Protein AF-A0A0Q9M517-F1 (afdb_monomer_lite)

Sequence (59 aa):
MNAFRSALANEVSQARASLLRARERHDEAAMTDAVERLHDLDEISARVRDGLTLVTAPD

pLDDT: mean 85.74, std 16.02, range [39.94, 97.62]

Secondary structure (DSSP, 8-state):
-HHHHHHHHHHHHHHHHHHHHHHHTT-HHHHHHHHHHHHHHHHHHHHHHTT--------

Radius of gyration: 13.49 Å; chains: 1; bounding box: 37×18×33 Å

Foldseek 3Di:
DPVVVVVLVVQLVVLVVQLVVCVVVVPVVSNVVSVVSNVVSVVVVVCVVVVVPPPPDDD

Structure (mmCIF, N/CA/C/O backbone):
data_AF-A0A0Q9M517-F1
#
_entry.id   AF-A0A0Q9M517-F1
#
loop_
_atom_site.group_PDB
_atom_site.id
_atom_site.type_symbol
_atom_site.label_atom_id
_atom_site.label_alt_id
_atom_site.label_comp_id
_atom_site.label_asym_id
_atom_site.label_entity_id
_atom_site.label_seq_id
_atom_site.pdbx_PDB_ins_code
_atom_site.Cartn_x
_atom_site.Cartn_y
_atom_site.Cartn_z
_atom_site.occupancy
_atom_site.B_iso_or_equiv
_atom_site.auth_seq_id
_atom_site.auth_comp_id
_atom_site.auth_asym_id
_atom_site.auth_atom_id
_atom_si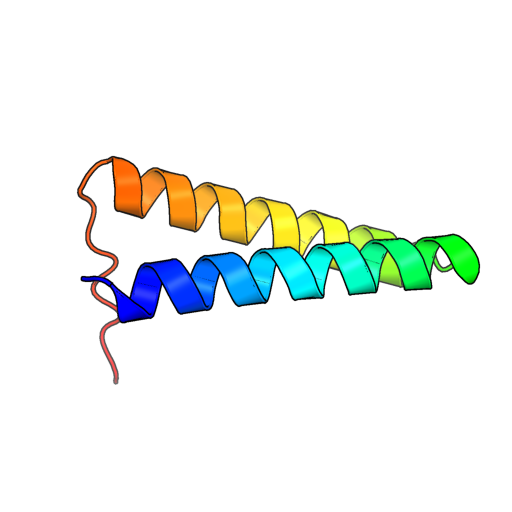te.pdbx_PDB_model_num
ATOM 1 N N . MET A 1 1 ? -7.486 -4.907 19.846 1.00 57.69 1 MET A N 1
ATOM 2 C CA . MET A 1 1 ? -6.841 -3.819 19.070 1.00 57.69 1 MET A CA 1
ATOM 3 C C . MET A 1 1 ? -5.448 -4.163 18.515 1.00 57.69 1 MET A C 1
ATOM 5 O O . MET A 1 1 ? -5.042 -3.536 17.547 1.00 57.69 1 MET A O 1
ATOM 9 N N . ASN A 1 2 ? -4.715 -5.147 19.064 1.00 67.56 2 ASN A N 1
ATOM 10 C CA . ASN A 1 2 ? -3.329 -5.437 18.642 1.00 67.56 2 ASN A CA 1
ATOM 11 C C . ASN A 1 2 ? -3.200 -6.266 17.342 1.00 67.56 2 ASN A C 1
ATOM 13 O O . ASN A 1 2 ? -2.303 -6.020 16.543 1.00 67.56 2 ASN A O 1
ATOM 17 N N . ALA A 1 3 ? -4.120 -7.205 17.088 1.00 82.62 3 ALA A N 1
ATOM 18 C CA . ALA A 1 3 ? -4.050 -8.093 15.920 1.00 82.62 3 ALA A CA 1
ATOM 19 C C . ALA A 1 3 ? -4.222 -7.357 14.579 1.00 82.62 3 ALA A C 1
ATOM 21 O O . ALA A 1 3 ? -3.464 -7.603 13.649 1.00 82.62 3 ALA A O 1
ATOM 22 N N . PHE A 1 4 ? -5.156 -6.401 14.501 1.00 84.31 4 PHE A N 1
ATOM 23 C CA . PHE A 1 4 ? -5.394 -5.613 13.286 1.00 84.31 4 PHE A CA 1
ATOM 24 C C . PHE A 1 4 ? -4.168 -4.777 12.888 1.00 84.31 4 PHE A C 1
ATOM 26 O O . PHE A 1 4 ? -3.733 -4.810 11.744 1.00 84.31 4 PHE A O 1
ATOM 33 N N . ARG A 1 5 ? -3.546 -4.085 13.852 1.00 84.00 5 ARG A N 1
ATOM 34 C CA . ARG A 1 5 ? -2.304 -3.331 13.616 1.00 84.00 5 ARG A CA 1
ATOM 35 C C . ARG A 1 5 ? -1.153 -4.228 13.158 1.00 84.00 5 ARG A C 1
ATOM 37 O O . ARG A 1 5 ? -0.393 -3.838 12.279 1.00 84.00 5 ARG A O 1
ATOM 44 N N . SER A 1 6 ? -1.039 -5.427 13.731 1.00 89.06 6 SER A N 1
ATOM 45 C CA . SER A 1 6 ? -0.029 -6.404 13.315 1.00 89.06 6 SER A CA 1
ATOM 46 C C . SER A 1 6 ? -0.290 -6.942 11.904 1.00 89.06 6 SER A C 1
ATOM 48 O O . SER A 1 6 ? 0.658 -7.140 11.150 1.00 89.06 6 SER A O 1
ATOM 50 N N . ALA A 1 7 ? -1.556 -7.151 11.533 1.00 89.88 7 ALA A N 1
ATOM 51 C CA . ALA A 1 7 ? -1.939 -7.563 10.184 1.00 89.88 7 ALA A CA 1
ATOM 52 C C . ALA A 1 7 ? -1.618 -6.466 9.159 1.00 89.88 7 ALA A C 1
ATOM 54 O O . ALA A 1 7 ? -0.989 -6.745 8.144 1.00 89.88 7 ALA A O 1
ATOM 55 N N . LEU A 1 8 ? -1.933 -5.210 9.481 1.00 90.00 8 LEU A N 1
ATOM 56 C CA . LEU A 1 8 ? -1.630 -4.057 8.636 1.00 90.00 8 LEU A CA 1
ATOM 57 C C . LEU A 1 8 ? -0.121 -3.882 8.416 1.00 90.00 8 LEU A C 1
ATOM 59 O O . LEU A 1 8 ? 0.332 -3.697 7.290 1.00 90.00 8 LEU A O 1
ATOM 63 N N . ALA A 1 9 ? 0.681 -4.023 9.475 1.00 90.69 9 ALA A N 1
ATOM 64 C CA . ALA A 1 9 ? 2.139 -3.992 9.365 1.00 90.69 9 ALA A CA 1
ATOM 65 C C . ALA A 1 9 ? 2.689 -5.135 8.489 1.00 90.69 9 ALA A C 1
ATOM 67 O O . ALA A 1 9 ? 3.629 -4.930 7.718 1.00 90.69 9 ALA A O 1
ATOM 68 N N . ASN A 1 10 ? 2.094 -6.329 8.582 1.00 94.44 10 ASN A N 1
ATOM 69 C CA . ASN A 1 10 ? 2.455 -7.463 7.736 1.00 94.44 10 ASN A CA 1
ATOM 70 C C . ASN A 1 10 ? 2.110 -7.199 6.260 1.00 94.44 10 ASN A C 1
ATOM 72 O O . ASN A 1 10 ? 2.946 -7.445 5.394 1.00 94.44 10 ASN A O 1
ATOM 76 N N . GLU A 1 11 ? 0.935 -6.639 5.968 1.00 94.00 11 GLU A N 1
ATOM 77 C CA . GLU A 1 11 ? 0.548 -6.282 4.597 1.00 94.00 11 GLU A CA 1
ATOM 78 C C . GLU A 1 11 ? 1.453 -5.204 3.995 1.00 94.00 11 GLU A C 1
ATOM 80 O O . GLU A 1 11 ? 1.910 -5.356 2.862 1.00 94.00 11 GLU A O 1
ATOM 85 N N . VAL A 1 12 ? 1.818 -4.173 4.765 1.00 94.06 12 VAL A N 1
ATOM 86 C CA . VAL A 1 12 ? 2.783 -3.151 4.317 1.00 94.06 12 VAL A CA 1
ATOM 87 C C . VAL A 1 12 ? 4.139 -3.783 3.994 1.00 94.06 12 VAL A C 1
ATOM 89 O O . VAL A 1 12 ? 4.757 -3.452 2.980 1.00 94.06 12 VAL A O 1
ATOM 92 N N . SER A 1 13 ? 4.609 -4.713 4.829 1.00 96.31 13 SER A N 1
ATOM 93 C CA . SER A 1 13 ? 5.861 -5.440 4.589 1.00 96.31 13 SER A CA 1
ATOM 94 C C . SER A 1 13 ? 5.807 -6.257 3.292 1.00 96.31 13 SER A C 1
ATOM 96 O O . SER A 1 13 ? 6.729 -6.198 2.475 1.00 96.31 13 SER A O 1
ATOM 98 N N . GLN A 1 14 ? 4.701 -6.965 3.053 1.00 95.94 14 GLN A N 1
ATOM 99 C CA . GLN A 1 14 ? 4.506 -7.760 1.839 1.00 95.94 14 GLN A CA 1
ATOM 100 C C . GLN A 1 14 ? 4.417 -6.894 0.581 1.00 95.94 14 GLN A C 1
ATOM 102 O O . GLN A 1 14 ? 5.060 -7.215 -0.418 1.00 95.94 14 GLN A O 1
ATOM 107 N N . ALA A 1 15 ? 3.691 -5.776 0.628 1.00 95.06 15 ALA A N 1
ATOM 108 C CA . ALA A 1 15 ? 3.577 -4.861 -0.503 1.00 95.06 15 ALA A CA 1
ATOM 109 C C . ALA A 1 15 ? 4.936 -4.227 -0.858 1.00 95.06 15 ALA A C 1
ATOM 111 O O . ALA A 1 15 ? 5.309 -4.177 -2.029 1.00 95.06 15 ALA A O 1
ATOM 112 N N . ARG A 1 16 ? 5.756 -3.870 0.144 1.00 96.38 16 ARG A N 1
ATOM 113 C CA . ARG A 1 16 ? 7.145 -3.419 -0.075 1.00 96.38 16 ARG A CA 1
ATOM 114 C C . ARG A 1 16 ? 8.028 -4.501 -0.693 1.00 96.38 16 ARG A C 1
ATOM 116 O O . ARG A 1 16 ? 8.810 -4.206 -1.593 1.00 96.38 16 ARG A O 1
ATOM 123 N N . ALA A 1 17 ? 7.909 -5.745 -0.231 1.00 97.06 17 ALA A N 1
ATOM 124 C CA . ALA A 1 17 ? 8.644 -6.863 -0.816 1.00 97.06 17 ALA A CA 1
ATOM 125 C C . ALA A 1 17 ? 8.215 -7.126 -2.270 1.00 97.06 17 ALA A C 1
ATOM 127 O O . ALA A 1 17 ? 9.060 -7.422 -3.114 1.00 97.06 17 ALA A O 1
ATOM 128 N N . SER A 1 18 ? 6.921 -6.981 -2.574 1.00 95.00 18 SER A N 1
ATOM 129 C CA . SER A 1 18 ? 6.396 -7.068 -3.940 1.00 95.00 18 SER A CA 1
ATOM 130 C C . SER A 1 18 ? 6.979 -5.971 -4.829 1.00 95.00 18 SER A C 1
ATOM 132 O O . SER A 1 18 ? 7.503 -6.272 -5.897 1.00 95.00 18 SER A O 1
ATOM 134 N N . LEU A 1 19 ? 7.000 -4.724 -4.345 1.00 96.12 19 LEU A N 1
ATOM 135 C CA . LEU A 1 19 ? 7.591 -3.592 -5.058 1.00 96.12 19 LEU A CA 1
ATOM 136 C C . LEU A 1 19 ? 9.080 -3.811 -5.350 1.00 96.12 19 LEU A C 1
ATOM 138 O O . LEU A 1 19 ? 9.534 -3.552 -6.463 1.00 96.12 19 LEU A O 1
ATOM 142 N N . LEU A 1 20 ? 9.842 -4.322 -4.376 1.00 97.62 20 LEU A N 1
ATOM 143 C CA . LEU A 1 20 ? 11.260 -4.630 -4.566 1.00 97.62 20 LEU A CA 1
ATOM 144 C C . LEU A 1 20 ? 11.459 -5.680 -5.667 1.00 97.62 20 LEU A C 1
ATOM 146 O O . LEU A 1 20 ? 12.253 -5.463 -6.576 1.00 97.62 20 LEU A O 1
ATOM 150 N N . ARG A 1 21 ? 10.695 -6.777 -5.628 1.00 96.69 21 ARG A N 1
ATOM 151 C CA . ARG A 1 21 ? 10.755 -7.837 -6.648 1.00 96.69 21 ARG A CA 1
ATOM 152 C C . ARG A 1 21 ? 10.304 -7.350 -8.022 1.00 96.69 21 ARG A C 1
ATOM 154 O O . ARG A 1 21 ? 10.871 -7.750 -9.033 1.00 96.69 21 ARG A O 1
ATOM 161 N N . ALA A 1 22 ? 9.278 -6.505 -8.079 1.00 96.56 22 ALA A N 1
ATOM 162 C CA . ALA A 1 22 ? 8.825 -5.888 -9.318 1.00 96.56 22 ALA A CA 1
ATOM 163 C C . ALA A 1 22 ? 9.929 -5.004 -9.911 1.00 96.56 22 ALA A C 1
ATOM 165 O O . ALA A 1 22 ? 10.257 -5.134 -11.089 1.00 96.56 22 ALA A O 1
ATOM 166 N N . ARG A 1 23 ? 10.592 -4.204 -9.066 1.00 96.12 23 ARG A N 1
ATOM 167 C CA . ARG A 1 23 ? 11.742 -3.375 -9.440 1.00 96.12 23 ARG A CA 1
ATOM 168 C C . ARG A 1 23 ? 12.925 -4.192 -9.948 1.00 96.12 23 ARG A C 1
ATOM 170 O O . ARG A 1 23 ? 13.491 -3.836 -10.973 1.00 96.12 23 ARG A O 1
ATOM 177 N N . GLU A 1 24 ? 13.271 -5.285 -9.274 1.00 97.19 24 GLU A N 1
ATOM 178 C CA . GLU A 1 24 ? 14.328 -6.212 -9.712 1.00 97.19 24 GLU A CA 1
ATOM 179 C C . GLU A 1 24 ? 14.028 -6.840 -11.079 1.00 97.19 24 GLU A C 1
ATOM 181 O O . GLU A 1 24 ? 14.943 -7.093 -11.859 1.00 97.19 24 GLU A O 1
ATOM 186 N N . ARG A 1 25 ? 12.747 -7.066 -11.388 1.00 96.69 25 ARG A N 1
ATOM 187 C CA . ARG A 1 25 ? 12.296 -7.627 -12.670 1.00 96.69 25 ARG A CA 1
ATOM 188 C C . ARG A 1 25 ? 12.012 -6.576 -13.743 1.00 96.69 25 ARG A C 1
ATOM 190 O O . ARG A 1 25 ? 11.647 -6.963 -14.847 1.00 96.69 25 ARG A O 1
ATOM 197 N N . HIS A 1 26 ? 12.174 -5.285 -13.438 1.00 95.38 26 HIS A N 1
ATOM 198 C CA . HIS A 1 26 ? 11.763 -4.178 -14.311 1.00 95.38 26 HIS A CA 1
ATOM 199 C C . HIS A 1 26 ? 10.296 -4.285 -14.772 1.00 95.38 26 HIS A C 1
ATOM 201 O O . HIS A 1 26 ? 9.948 -3.913 -15.888 1.00 95.38 26 HIS A O 1
ATOM 207 N N . ASP A 1 27 ? 9.437 -4.812 -13.901 1.00 97.56 27 ASP A N 1
ATOM 208 C CA . ASP A 1 27 ? 8.018 -5.023 -14.167 1.00 97.56 27 ASP A CA 1
ATOM 209 C C . ASP A 1 27 ? 7.218 -3.799 -13.701 1.00 97.56 27 ASP A C 1
ATOM 211 O O . ASP A 1 27 ? 6.881 -3.669 -12.523 1.00 97.56 27 ASP A O 1
ATOM 215 N N . GLU A 1 28 ? 6.973 -2.862 -14.619 1.00 95.56 28 GLU A N 1
ATOM 216 C CA . GLU A 1 28 ? 6.281 -1.596 -14.332 1.00 95.56 28 GLU A CA 1
ATOM 217 C C . GLU A 1 28 ? 4.829 -1.788 -13.877 1.00 95.56 28 GLU A C 1
ATOM 219 O O . GLU A 1 28 ? 4.354 -1.042 -13.016 1.00 95.56 28 GLU A O 1
ATOM 224 N N . ALA A 1 29 ? 4.138 -2.807 -14.397 1.00 96.94 29 ALA A N 1
ATOM 225 C CA . ALA A 1 29 ? 2.774 -3.121 -13.984 1.00 96.94 29 ALA A CA 1
ATOM 226 C C . ALA A 1 29 ? 2.763 -3.587 -12.524 1.00 96.94 29 ALA A C 1
ATOM 228 O O . ALA A 1 29 ? 2.067 -3.012 -11.691 1.00 96.94 29 ALA A O 1
ATOM 229 N N . ALA A 1 30 ? 3.634 -4.539 -12.173 1.00 94.75 30 ALA A N 1
ATOM 230 C CA . ALA A 1 30 ? 3.741 -5.010 -10.795 1.00 94.75 30 ALA A CA 1
ATOM 231 C C . ALA A 1 30 ? 4.258 -3.931 -9.823 1.00 94.75 30 ALA A C 1
ATOM 233 O O . ALA A 1 30 ? 3.948 -3.980 -8.631 1.00 94.75 30 ALA A O 1
ATOM 234 N N . MET A 1 31 ? 5.051 -2.962 -10.300 1.00 96.19 31 MET A N 1
ATOM 235 C CA . MET A 1 31 ? 5.451 -1.805 -9.492 1.00 96.19 31 MET A CA 1
ATOM 236 C C . MET A 1 31 ? 4.264 -0.881 -9.216 1.00 96.19 31 MET A C 1
A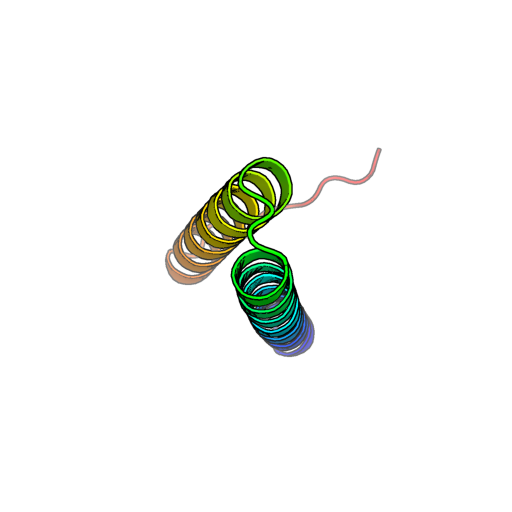TOM 238 O O . MET A 1 31 ? 4.085 -0.479 -8.068 1.00 96.19 31 MET A O 1
ATOM 242 N N . THR A 1 32 ? 3.453 -0.583 -10.234 1.00 96.94 32 THR A N 1
ATOM 243 C CA . THR A 1 32 ? 2.235 0.232 -10.094 1.00 96.94 32 THR A CA 1
ATOM 244 C C . THR A 1 32 ? 1.271 -0.408 -9.098 1.00 96.94 32 THR A C 1
ATOM 246 O O . THR A 1 32 ? 0.938 0.225 -8.099 1.00 96.94 32 THR A O 1
ATOM 249 N N 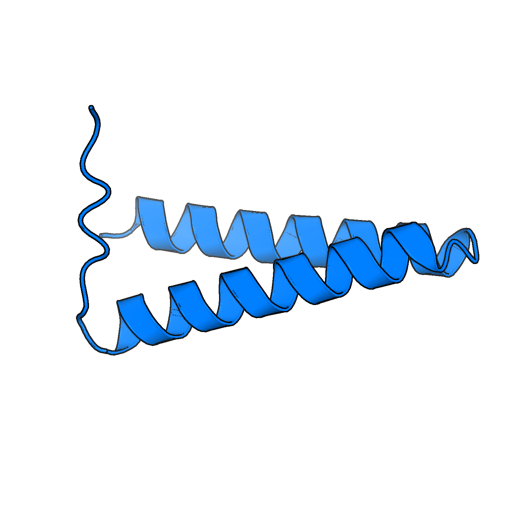. ASP A 1 33 ? 0.959 -1.695 -9.268 1.00 95.69 33 ASP A N 1
ATOM 250 C CA . ASP A 1 33 ? 0.074 -2.439 -8.363 1.00 95.69 33 ASP A CA 1
ATOM 251 C C . ASP A 1 33 ? 0.583 -2.430 -6.910 1.00 95.69 33 ASP A C 1
ATOM 253 O O . ASP A 1 33 ? -0.179 -2.278 -5.952 1.00 95.69 33 ASP A O 1
ATOM 257 N N . ALA A 1 34 ? 1.896 -2.593 -6.714 1.00 95.00 34 ALA A N 1
ATOM 258 C CA . ALA A 1 34 ? 2.485 -2.589 -5.379 1.00 95.00 34 ALA A CA 1
ATOM 259 C C . ALA A 1 34 ? 2.461 -1.194 -4.728 1.00 95.00 34 ALA A C 1
ATOM 261 O O . ALA A 1 34 ? 2.328 -1.099 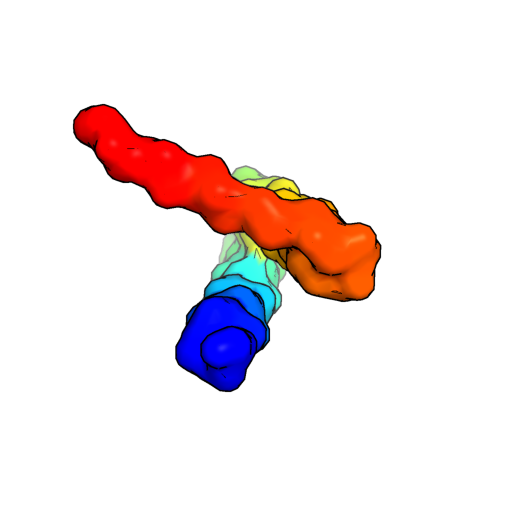-3.506 1.00 95.00 34 ALA A O 1
ATOM 262 N N . VAL A 1 35 ? 2.583 -0.123 -5.518 1.00 95.75 35 VAL A N 1
ATOM 263 C CA . VAL A 1 35 ? 2.474 1.263 -5.041 1.00 95.75 35 VAL A CA 1
ATOM 264 C C . VAL A 1 35 ? 1.032 1.606 -4.679 1.00 95.75 35 VAL A C 1
ATOM 266 O O . VAL A 1 35 ? 0.811 2.138 -3.593 1.00 95.75 35 VAL A O 1
ATOM 269 N N . GLU A 1 36 ? 0.060 1.261 -5.525 1.00 96.50 36 GLU A N 1
ATOM 270 C CA . GLU A 1 36 ? -1.368 1.458 -5.237 1.00 96.50 36 GLU A CA 1
ATOM 271 C C . GLU A 1 36 ? -1.764 0.736 -3.949 1.00 96.50 36 GLU A C 1
ATOM 273 O O . GLU A 1 36 ? -2.333 1.331 -3.036 1.00 96.50 36 GLU A O 1
ATOM 278 N N . ARG A 1 37 ? -1.324 -0.516 -3.786 1.00 94.50 37 ARG A N 1
ATOM 279 C CA . ARG A 1 37 ? -1.588 -1.259 -2.554 1.00 94.50 37 ARG A CA 1
ATOM 280 C C . ARG A 1 37 ? -0.945 -0.627 -1.318 1.00 94.50 37 ARG A C 1
ATOM 282 O O . ARG A 1 37 ? -1.520 -0.682 -0.235 1.00 94.50 37 ARG A O 1
ATOM 289 N N . LEU A 1 38 ? 0.243 -0.033 -1.441 1.00 95.75 38 LEU A N 1
ATOM 290 C CA . LEU A 1 38 ? 0.859 0.708 -0.334 1.00 95.75 38 LEU A CA 1
ATOM 291 C C . LEU A 1 38 ? 0.079 1.977 0.015 1.00 95.75 38 LEU A C 1
ATOM 293 O O . LEU A 1 38 ? -0.008 2.307 1.197 1.00 95.75 38 LEU A O 1
ATOM 297 N N . HIS A 1 39 ? -0.485 2.656 -0.983 1.00 95.44 39 HIS A N 1
ATOM 298 C CA . HIS A 1 39 ? -1.333 3.826 -0.789 1.00 95.44 39 HIS A CA 1
ATOM 299 C C . HIS A 1 39 ? -2.610 3.465 -0.015 1.00 95.44 39 HIS A C 1
ATOM 301 O O . HIS A 1 39 ? -2.887 4.068 1.021 1.00 95.44 39 HIS A O 1
ATOM 307 N N . ASP A 1 40 ? -3.313 2.407 -0.423 1.00 94.00 40 ASP A N 1
ATOM 308 C CA . ASP A 1 40 ? -4.522 1.932 0.264 1.00 94.00 40 ASP A CA 1
ATOM 309 C C . ASP A 1 40 ? -4.249 1.565 1.731 1.00 94.00 40 ASP A C 1
ATOM 311 O O . ASP A 1 40 ? -5.025 1.882 2.638 1.00 94.00 40 ASP A O 1
ATOM 315 N N . LEU A 1 41 ? -3.113 0.912 1.997 1.00 9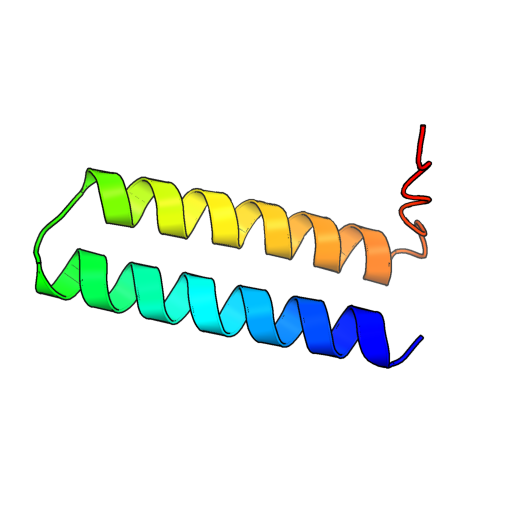3.06 41 LEU A N 1
ATOM 316 C CA . LEU A 1 41 ? -2.707 0.548 3.357 1.00 93.06 41 LEU A CA 1
ATOM 317 C C . LEU A 1 41 ? -2.374 1.779 4.215 1.00 93.06 41 LEU A C 1
ATOM 319 O O . LEU A 1 41 ? -2.607 1.750 5.430 1.00 93.06 41 LEU A O 1
ATOM 323 N N . ASP A 1 42 ? -1.848 2.852 3.621 1.00 91.94 42 ASP A N 1
ATOM 324 C CA . ASP A 1 42 ? -1.594 4.113 4.322 1.00 91.94 42 ASP A CA 1
ATOM 325 C C . ASP A 1 42 ? -2.906 4.838 4.655 1.00 91.94 42 ASP A C 1
ATOM 327 O O . ASP A 1 42 ? -3.098 5.267 5.795 1.00 91.94 42 ASP A O 1
ATOM 331 N N . GLU A 1 43 ? -3.873 4.853 3.734 1.00 92.31 43 GLU A N 1
ATOM 332 C CA . GLU A 1 43 ? -5.217 5.382 3.997 1.00 92.31 43 GLU A CA 1
ATOM 333 C C . GLU A 1 43 ? -5.934 4.611 5.113 1.00 92.31 43 GLU A C 1
ATOM 335 O O . GLU A 1 43 ? -6.504 5.207 6.032 1.00 92.31 43 GLU A O 1
ATOM 340 N N . ILE A 1 44 ? -5.875 3.275 5.089 1.00 89.38 44 ILE A N 1
ATOM 341 C CA . ILE A 1 44 ? -6.427 2.429 6.158 1.00 89.38 44 ILE A CA 1
ATOM 342 C C . ILE A 1 44 ? -5.727 2.735 7.488 1.00 89.38 44 ILE A C 1
ATOM 344 O O . ILE A 1 44 ? -6.386 2.869 8.524 1.00 89.38 44 ILE A O 1
ATOM 348 N N . SER A 1 45 ? -4.399 2.892 7.469 1.00 88.06 45 SER A N 1
ATOM 349 C CA . SER A 1 45 ? -3.611 3.258 8.651 1.00 88.06 45 SER A CA 1
ATOM 350 C C . SER A 1 45 ? -4.018 4.619 9.217 1.00 88.06 45 SER A C 1
ATOM 352 O O . SER A 1 45 ? -4.113 4.764 10.440 1.00 88.06 45 SER A O 1
ATOM 354 N N . ALA A 1 46 ? -4.273 5.603 8.352 1.00 86.94 46 ALA A N 1
ATOM 355 C CA . ALA A 1 46 ? -4.729 6.937 8.726 1.00 86.94 46 ALA A CA 1
ATOM 356 C C . ALA A 1 46 ? -6.134 6.897 9.341 1.00 86.94 46 ALA A C 1
ATOM 358 O O . ALA A 1 46 ? -6.327 7.366 10.459 1.00 86.94 46 ALA A O 1
ATOM 359 N N . ARG A 1 47 ? -7.088 6.213 8.700 1.00 85.81 47 ARG A N 1
ATOM 360 C CA . ARG A 1 47 ? -8.463 6.065 9.215 1.00 85.81 47 ARG A CA 1
ATOM 361 C C . ARG A 1 47 ? -8.500 5.406 10.594 1.00 85.81 47 ARG A C 1
ATOM 363 O O . ARG A 1 47 ? -9.217 5.855 11.483 1.00 85.81 47 ARG A O 1
ATOM 370 N N . VAL A 1 48 ? -7.678 4.377 10.796 1.00 83.44 48 VAL A N 1
ATOM 371 C CA . VAL A 1 48 ? -7.549 3.680 12.087 1.00 83.44 48 VAL A CA 1
ATOM 372 C C . VAL A 1 48 ? -6.895 4.570 13.146 1.00 83.44 48 VAL A C 1
ATOM 374 O O . VAL A 1 48 ? -7.256 4.484 14.321 1.00 83.44 48 VAL A O 1
ATOM 377 N N . ARG A 1 49 ? -5.939 5.425 12.757 1.00 81.56 49 ARG A N 1
ATOM 378 C CA . ARG A 1 49 ? -5.323 6.423 13.646 1.00 81.56 49 ARG A CA 1
ATOM 379 C C . ARG A 1 49 ? -6.335 7.477 14.087 1.00 81.56 49 ARG A C 1
ATOM 381 O O . ARG A 1 49 ? -6.348 7.820 15.265 1.00 81.56 49 ARG A O 1
ATOM 388 N N . ASP A 1 50 ? -7.200 7.908 13.178 1.00 83.75 50 ASP A N 1
ATOM 389 C CA . ASP A 1 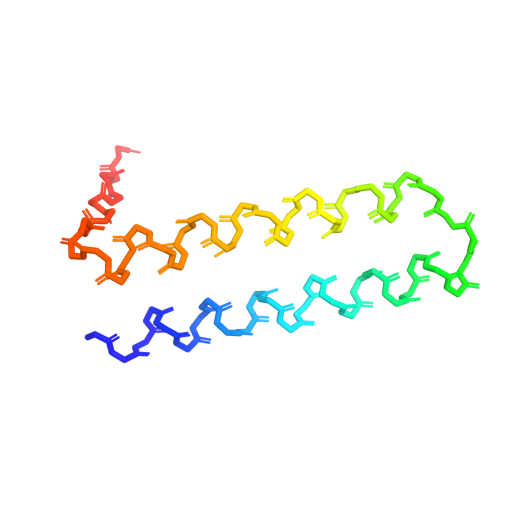50 ? -8.221 8.932 13.420 1.00 83.75 50 ASP A CA 1
ATOM 390 C C . ASP A 1 50 ? -9.432 8.399 14.209 1.00 83.75 50 ASP A C 1
ATOM 392 O O . ASP A 1 50 ? -10.411 9.108 14.429 1.00 83.75 50 ASP A O 1
ATOM 396 N N . GLY A 1 51 ? -9.387 7.139 14.661 1.00 69.31 51 GLY A N 1
ATOM 397 C CA . GLY A 1 51 ? -10.458 6.518 15.442 1.00 69.31 51 GLY A CA 1
ATOM 398 C C . GLY A 1 51 ? -11.685 6.136 14.612 1.00 69.31 51 GLY A C 1
ATOM 399 O O . GLY A 1 51 ? -12.644 5.588 15.162 1.00 69.31 51 GLY A O 1
ATOM 400 N N . LEU A 1 52 ? -11.641 6.346 13.290 1.00 64.88 52 LEU A N 1
ATOM 401 C CA . LEU A 1 52 ? -12.582 5.758 12.347 1.00 64.88 52 LEU A CA 1
ATOM 402 C C . LEU A 1 52 ? -12.309 4.256 12.306 1.00 64.88 52 LEU A C 1
ATOM 404 O O . LEU A 1 52 ? -11.520 3.738 11.514 1.00 64.88 52 LEU A O 1
ATOM 408 N N . THR A 1 53 ? -12.970 3.540 13.211 1.00 57.09 53 THR A N 1
ATOM 409 C CA . THR A 1 53 ? -13.035 2.087 13.146 1.00 57.09 53 THR A CA 1
ATOM 410 C C . THR A 1 53 ? -13.712 1.768 11.820 1.00 57.09 53 THR A C 1
ATOM 412 O O . THR A 1 53 ? -14.900 2.040 11.653 1.00 57.09 53 THR A O 1
ATOM 415 N N . LEU A 1 54 ? -12.953 1.250 10.851 1.00 55.38 54 LEU A N 1
ATOM 416 C CA . LEU A 1 54 ? -13.522 0.571 9.695 1.00 55.38 54 LEU A CA 1
ATOM 417 C C . LEU A 1 54 ? -14.326 -0.597 10.262 1.00 55.38 54 LEU A C 1
ATOM 419 O O . LEU A 1 54 ? -13.782 -1.653 10.578 1.00 55.38 54 LEU A O 1
ATOM 423 N N . VAL A 1 55 ? -15.622 -0.370 10.472 1.00 48.34 55 VAL A N 1
ATOM 424 C CA . VAL A 1 55 ? -16.592 -1.442 10.625 1.00 48.34 55 VAL A CA 1
ATOM 425 C C . VAL A 1 55 ? -16.605 -2.113 9.264 1.00 48.34 55 VAL A C 1
ATOM 427 O O . VAL A 1 55 ? -17.280 -1.670 8.340 1.00 48.34 55 VAL A O 1
ATOM 430 N N . THR A 1 56 ? -15.771 -3.133 9.103 1.00 49.47 56 THR A N 1
ATOM 431 C CA . THR A 1 56 ? -15.960 -4.101 8.034 1.00 49.47 56 THR A CA 1
ATOM 432 C C . THR A 1 56 ? -17.268 -4.799 8.375 1.00 49.47 56 THR A C 1
ATOM 434 O O . THR A 1 56 ? -17.288 -5.679 9.235 1.00 49.47 56 THR A O 1
ATOM 437 N N . ALA A 1 57 ? -18.374 -4.322 7.808 1.00 39.94 57 ALA A N 1
ATOM 438 C CA . ALA A 1 57 ? -19.616 -5.072 7.795 1.00 39.94 57 ALA A CA 1
ATOM 439 C C . ALA A 1 57 ? -19.355 -6.352 6.984 1.00 39.94 57 ALA A C 1
ATOM 441 O O . ALA A 1 57 ? -18.908 -6.241 5.840 1.00 39.94 57 ALA A O 1
ATOM 442 N N . PRO A 1 58 ? -19.539 -7.549 7.563 1.00 50.69 58 PRO A N 1
ATOM 443 C CA . PRO A 1 58 ? -19.693 -8.754 6.774 1.00 50.69 58 PRO A CA 1
ATOM 444 C C . PRO A 1 58 ? -21.172 -8.864 6.371 1.00 50.69 58 PRO A C 1
ATOM 446 O O . PRO A 1 58 ? -22.023 -8.979 7.252 1.00 50.69 58 PRO A O 1
ATOM 449 N N . ASP A 1 59 ? -21.454 -8.822 5.070 1.00 40.31 59 ASP A N 1
ATOM 450 C CA . ASP A 1 59 ? -22.642 -9.455 4.477 1.00 40.31 59 ASP A CA 1
ATOM 451 C C . ASP A 1 59 ? -22.188 -10.725 3.742 1.00 40.31 59 ASP A C 1
ATOM 453 O O . ASP A 1 59 ? -21.146 -10.658 3.043 1.00 40.31 59 ASP A O 1
#